Protein AF-X5QPF1-F1 (afdb_monomer_lite)

Foldseek 3Di:
DVVCVVVVNDDDDPPPVLLVVLVVVWDDDPNHTDPDSCPSVVVVVVCVVVVVVDDDDPVVVVVVPPPPDPPPPCPVPD

Radius of gyration: 19.0 Å; chains: 1; bounding box: 30×31×62 Å

Sequence (78 aa):
MLGRMQSGRFKVVSTLLPWFEEFRLYHRRDGQVVKLRDDLMAATRYGVMMLREAQVDPAVFKAARRKAGQSDPLGAFR

Structure (mmCIF, N/CA/C/O backbone):
data_AF-X5QPF1-F1
#
_entry.id   AF-X5QPF1-F1
#
loop_
_atom_site.group_PDB
_atom_site.id
_atom_site.type_symbol
_atom_site.label_atom_id
_atom_site.label_alt_id
_atom_site.label_comp_id
_atom_site.label_asym_id
_atom_site.label_entity_id
_atom_site.label_seq_id
_atom_site.pdbx_PDB_ins_code
_atom_site.Cartn_x
_atom_site.Cartn_y
_atom_site.Cartn_z
_atom_site.occupancy
_atom_site.B_iso_or_equiv
_atom_site.auth_seq_id
_atom_site.auth_comp_id
_atom_site.auth_asym_id
_atom_site.auth_atom_id
_atom_site.pdbx_PDB_model_num
ATOM 1 N N . MET A 1 1 ? 3.833 0.149 6.398 1.00 87.31 1 MET A N 1
ATOM 2 C CA . MET A 1 1 ? 2.909 0.775 5.424 1.00 87.31 1 MET A CA 1
ATOM 3 C C . MET A 1 1 ? 2.835 2.287 5.622 1.00 87.31 1 MET A C 1
ATOM 5 O O . MET A 1 1 ? 3.407 2.988 4.800 1.00 87.31 1 MET A O 1
ATOM 9 N N . LEU A 1 2 ? 2.268 2.780 6.734 1.00 88.38 2 LEU A N 1
ATOM 10 C CA . LEU A 1 2 ? 2.068 4.220 6.986 1.00 88.38 2 LEU A CA 1
ATOM 11 C C . LEU A 1 2 ? 3.326 5.089 6.781 1.00 88.38 2 LEU A C 1
ATOM 13 O O . LEU A 1 2 ? 3.273 6.058 6.035 1.00 88.38 2 LEU A O 1
ATOM 17 N N . GLY A 1 3 ? 4.484 4.697 7.324 1.00 92.12 3 GLY A N 1
ATOM 18 C CA . GLY A 1 3 ? 5.723 5.475 7.148 1.00 92.12 3 GLY A CA 1
ATOM 19 C C . GLY A 1 3 ? 6.195 5.618 5.690 1.00 92.12 3 GLY A C 1
ATOM 20 O O . GLY A 1 3 ? 6.797 6.625 5.332 1.00 92.12 3 GLY A O 1
ATOM 21 N N . ARG A 1 4 ? 5.891 4.652 4.806 1.00 94.00 4 ARG A N 1
ATOM 22 C CA . ARG A 1 4 ? 6.179 4.778 3.362 1.0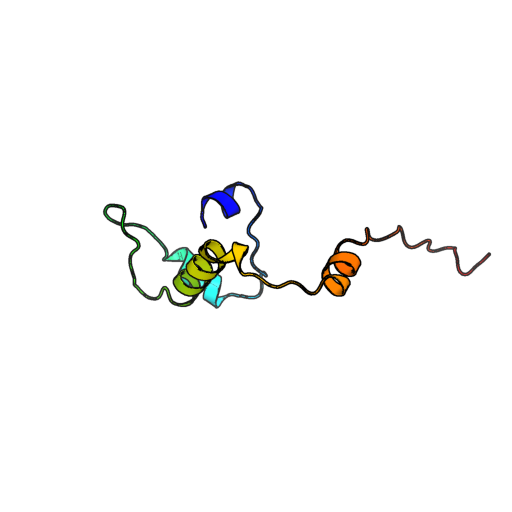0 94.00 4 ARG A CA 1
ATOM 23 C C . ARG A 1 4 ? 5.189 5.712 2.663 1.00 94.00 4 ARG A C 1
ATOM 25 O O . ARG A 1 4 ? 5.571 6.347 1.686 1.00 94.00 4 ARG A O 1
ATOM 32 N N . MET A 1 5 ? 3.949 5.794 3.148 1.00 93.62 5 MET A N 1
ATOM 33 C CA . MET A 1 5 ? 2.944 6.734 2.640 1.00 93.62 5 MET A CA 1
ATOM 34 C C . MET A 1 5 ? 3.302 8.169 3.023 1.00 93.62 5 MET A C 1
ATOM 36 O O . MET A 1 5 ? 3.369 9.021 2.146 1.00 93.62 5 MET A O 1
ATOM 40 N N . GLN A 1 6 ? 3.630 8.407 4.299 1.00 93.50 6 GLN A N 1
ATOM 41 C CA . GLN A 1 6 ? 4.051 9.721 4.800 1.00 93.50 6 GLN A CA 1
ATOM 42 C C . GLN A 1 6 ? 5.297 10.242 4.077 1.00 93.50 6 GLN A C 1
ATOM 44 O O . GLN A 1 6 ? 5.359 11.410 3.718 1.00 93.50 6 GLN A O 1
ATOM 49 N N . SER A 1 7 ? 6.263 9.367 3.780 1.00 97.00 7 SER A N 1
ATOM 50 C CA . SER A 1 7 ? 7.449 9.746 3.003 1.00 97.00 7 SER A CA 1
ATOM 51 C C . SER A 1 7 ? 7.212 9.804 1.483 1.00 97.00 7 SER A C 1
ATOM 53 O O . SER A 1 7 ? 8.175 9.894 0.729 1.00 97.00 7 SER A O 1
ATOM 55 N N . GLY A 1 8 ? 5.988 9.581 0.997 1.00 94.12 8 GLY A N 1
ATOM 56 C CA . GLY A 1 8 ? 5.661 9.581 -0.433 1.00 94.12 8 GLY A CA 1
ATOM 57 C C . GLY A 1 8 ? 6.229 8.422 -1.268 1.00 94.12 8 GLY A C 1
ATOM 58 O O . GLY A 1 8 ? 6.162 8.484 -2.491 1.00 94.12 8 GLY A O 1
ATOM 59 N N . ARG A 1 9 ? 6.757 7.356 -0.653 1.00 94.12 9 ARG A N 1
ATOM 60 C CA . ARG A 1 9 ? 7.342 6.181 -1.341 1.00 94.12 9 ARG A CA 1
ATOM 61 C C . ARG A 1 9 ? 6.330 5.079 -1.655 1.00 94.12 9 ARG A C 1
ATOM 63 O O . ARG A 1 9 ? 6.673 4.103 -2.311 1.00 94.12 9 ARG A O 1
ATOM 70 N N . PHE A 1 10 ? 5.117 5.191 -1.128 1.00 95.25 10 PHE A N 1
ATOM 71 C CA . PHE A 1 10 ? 4.011 4.290 -1.420 1.00 95.25 10 PHE A CA 1
ATOM 72 C C . PHE A 1 10 ? 2.963 5.057 -2.221 1.00 95.25 10 PHE A C 1
ATOM 74 O O . PHE A 1 10 ? 2.517 6.118 -1.785 1.00 95.25 10 PHE A O 1
ATOM 81 N N . LYS A 1 11 ? 2.603 4.533 -3.392 1.00 94.56 11 LYS A N 1
ATOM 82 C CA . LYS A 1 11 ? 1.632 5.128 -4.312 1.00 94.56 11 LYS A CA 1
ATOM 83 C C . LYS A 1 11 ? 0.609 4.067 -4.696 1.00 94.56 11 LYS A C 1
ATOM 85 O O . LYS A 1 11 ? 0.963 2.899 -4.828 1.00 94.56 11 LYS A O 1
ATOM 90 N N . VAL A 1 12 ? -0.634 4.492 -4.875 1.00 95.50 12 VAL A N 1
ATOM 91 C CA . VAL A 1 12 ? -1.743 3.649 -5.329 1.00 95.50 12 VAL A CA 1
ATOM 92 C C . VAL A 1 12 ? -2.313 4.288 -6.581 1.00 95.50 12 VAL A C 1
ATOM 94 O O . VAL A 1 12 ? -2.443 5.511 -6.642 1.00 95.50 12 VAL A O 1
ATOM 97 N N . VAL A 1 13 ? -2.613 3.467 -7.583 1.00 96.81 13 VAL A N 1
ATOM 98 C CA . VAL A 1 13 ? -3.257 3.923 -8.818 1.00 96.81 13 VAL A CA 1
ATOM 99 C C . VAL A 1 13 ? -4.655 4.445 -8.477 1.00 96.81 13 VAL A C 1
ATOM 101 O O . VAL A 1 13 ? -5.391 3.802 -7.732 1.00 96.81 13 VAL A O 1
ATOM 104 N N . SER A 1 14 ? -5.031 5.606 -9.015 1.00 96.75 14 SER A N 1
ATOM 105 C CA . SER A 1 14 ? -6.279 6.303 -8.662 1.00 96.75 14 SER A CA 1
ATOM 106 C C . SER A 1 14 ? -7.551 5.508 -8.973 1.00 96.75 14 SER A C 1
ATOM 108 O O . SER A 1 14 ? -8.578 5.728 -8.339 1.00 96.75 14 SER A O 1
ATOM 110 N N . THR A 1 15 ? -7.488 4.568 -9.914 1.00 96.69 15 THR A N 1
ATOM 111 C CA . THR A 1 15 ? -8.620 3.737 -10.341 1.00 96.69 15 THR A CA 1
ATOM 112 C C . THR A 1 15 ? -8.915 2.557 -9.408 1.00 96.69 15 THR A C 1
ATOM 114 O O . THR A 1 15 ? -9.952 1.915 -9.559 1.00 96.69 15 THR A O 1
ATOM 117 N N . LEU A 1 16 ? -8.060 2.269 -8.418 1.00 97.06 16 LEU A N 1
ATOM 118 C CA . LEU A 1 16 ? -8.260 1.180 -7.451 1.00 97.06 16 LEU A CA 1
ATOM 119 C C . LEU A 1 16 ? -9.236 1.578 -6.330 1.00 97.06 16 LEU A C 1
ATOM 121 O O . LEU A 1 16 ? -8.880 1.596 -5.152 1.00 97.06 16 LEU A O 1
ATOM 125 N N . LEU A 1 17 ? -10.483 1.890 -6.692 1.00 97.25 17 LEU A N 1
ATOM 126 C CA . LEU A 1 17 ? -11.525 2.335 -5.755 1.00 97.25 17 LEU A CA 1
ATOM 127 C C . LEU A 1 17 ? -11.738 1.387 -4.556 1.00 97.25 17 LEU A C 1
ATOM 129 O O . LEU A 1 17 ? -11.764 1.900 -3.434 1.00 97.25 17 LEU A O 1
ATOM 133 N N . PRO A 1 18 ? -11.776 0.045 -4.723 1.00 97.06 18 PRO A N 1
ATOM 134 C CA . PRO A 1 18 ? -11.947 -0.872 -3.591 1.00 97.06 18 PRO A CA 1
ATOM 135 C C . PRO A 1 18 ? -10.833 -0.755 -2.542 1.00 97.06 18 PRO A C 1
ATOM 137 O O . PRO A 1 18 ? -11.082 -0.832 -1.342 1.00 97.06 18 PRO A O 1
ATOM 140 N N . TRP A 1 19 ? -9.598 -0.477 -2.974 1.00 97.19 19 TRP A N 1
ATOM 141 C CA . TRP A 1 19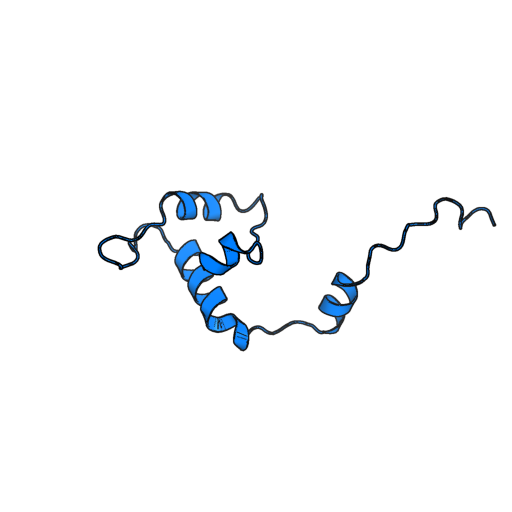 ? -8.480 -0.262 -2.053 1.00 97.19 19 TRP A CA 1
ATOM 142 C C . 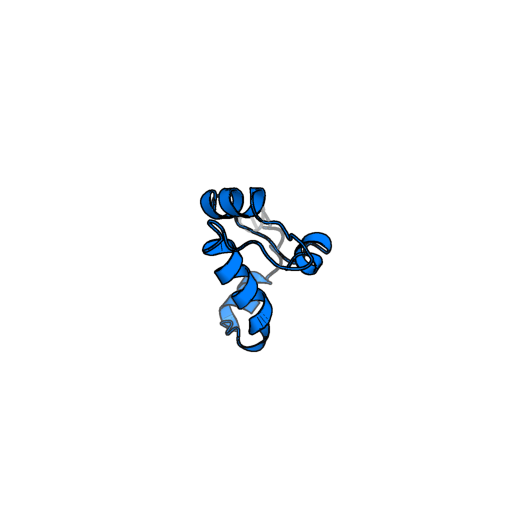TRP A 1 19 ? -8.714 0.978 -1.183 1.00 97.19 19 TRP A C 1
ATOM 144 O O . TRP A 1 19 ? -8.463 0.954 0.022 1.00 97.19 19 TRP A O 1
ATOM 154 N N . PHE A 1 20 ? -9.224 2.061 -1.780 1.00 96.81 20 PHE A N 1
ATOM 155 C CA . PHE A 1 20 ? -9.532 3.292 -1.051 1.00 96.81 20 PHE A CA 1
ATOM 156 C C . PHE A 1 20 ? -10.731 3.134 -0.110 1.00 96.81 20 PHE A C 1
ATOM 158 O O . PHE A 1 20 ? -10.767 3.789 0.931 1.00 96.81 20 PHE A O 1
ATOM 165 N N . GLU A 1 21 ? -11.700 2.281 -0.445 1.00 96.25 21 GLU A N 1
ATOM 166 C CA . GLU A 1 21 ? -12.815 1.941 0.445 1.00 96.25 21 GLU A CA 1
ATOM 167 C C . GLU A 1 21 ? -12.328 1.277 1.729 1.00 96.25 21 GLU A C 1
ATOM 169 O O . GLU A 1 21 ? -12.658 1.754 2.815 1.00 96.25 21 GLU A O 1
ATOM 174 N N . GLU A 1 22 ? -11.485 0.250 1.617 1.00 96.75 22 GLU A N 1
ATOM 175 C CA . GLU A 1 22 ? -10.907 -0.395 2.796 1.00 96.75 22 GLU A CA 1
ATOM 176 C C . GLU A 1 22 ? -9.976 0.547 3.565 1.00 96.75 22 GLU A C 1
ATOM 178 O O . GLU A 1 22 ? -10.028 0.613 4.792 1.00 96.75 22 GLU A O 1
ATOM 183 N N . PHE A 1 23 ? -9.152 1.330 2.859 1.00 95.25 23 PHE A N 1
ATOM 184 C CA . PHE A 1 23 ? -8.213 2.256 3.492 1.00 95.25 23 PHE A CA 1
ATOM 185 C C . PHE A 1 23 ? -8.911 3.296 4.378 1.00 95.25 23 PHE A C 1
ATOM 187 O O . PHE A 1 23 ? -8.386 3.647 5.431 1.00 95.25 23 PHE A O 1
ATOM 194 N N . ARG A 1 24 ? -10.108 3.763 3.995 1.00 94.31 24 ARG A N 1
ATOM 195 C CA . ARG A 1 24 ? -10.902 4.702 4.809 1.00 94.31 24 ARG A CA 1
ATOM 196 C C . ARG A 1 24 ? -11.347 4.112 6.147 1.00 94.31 24 ARG A C 1
ATOM 198 O O . ARG A 1 24 ? -11.490 4.853 7.114 1.00 94.31 24 ARG A O 1
ATOM 205 N N . LEU A 1 25 ? -11.573 2.802 6.200 1.00 93.62 25 LEU A N 1
ATOM 206 C CA . LEU A 1 25 ? -11.996 2.088 7.407 1.00 93.62 25 LEU A CA 1
ATOM 207 C C . LEU A 1 25 ? -10.807 1.524 8.196 1.00 93.62 25 LEU A C 1
ATOM 209 O O . LEU A 1 25 ? -10.951 1.142 9.359 1.00 93.62 25 LEU A O 1
ATOM 213 N N . TYR A 1 26 ? -9.629 1.475 7.579 1.00 93.88 26 TYR A N 1
ATOM 214 C CA . TYR A 1 26 ? -8.428 0.881 8.138 1.00 93.88 26 TYR A CA 1
ATOM 215 C C . TYR A 1 26 ? -7.863 1.706 9.302 1.00 93.88 26 TYR A C 1
ATOM 217 O O . TYR A 1 26 ? -7.303 2.788 9.123 1.00 93.88 26 TYR A O 1
ATOM 225 N N . HIS A 1 27 ? -7.959 1.167 10.517 1.00 92.81 27 HIS A N 1
ATOM 226 C CA . HIS A 1 27 ? -7.458 1.810 11.730 1.00 92.81 27 HIS A CA 1
ATOM 227 C C . HIS A 1 27 ? -6.888 0.791 12.719 1.00 92.81 27 HIS A C 1
ATOM 229 O O . HIS A 1 27 ? -6.992 -0.429 12.551 1.00 92.81 27 HIS A O 1
ATOM 235 N N . ARG A 1 28 ? -6.243 1.314 13.765 1.00 93.56 28 ARG A N 1
ATOM 236 C CA . ARG A 1 28 ? -5.786 0.519 14.902 1.00 93.56 28 ARG A CA 1
ATOM 237 C C . ARG A 1 28 ? -6.609 0.837 16.137 1.00 93.56 28 ARG A C 1
ATOM 239 O O . ARG A 1 28 ? -6.939 1.996 16.370 1.00 93.56 28 ARG A O 1
ATOM 246 N N . ARG A 1 29 ? -6.882 -0.192 16.929 1.00 95.50 29 ARG A N 1
ATOM 247 C CA . ARG A 1 29 ? -7.483 -0.105 18.259 1.00 95.50 29 ARG A CA 1
ATOM 248 C C . ARG A 1 29 ? -6.578 -0.874 19.217 1.00 95.50 29 ARG A C 1
ATOM 250 O O . ARG A 1 29 ? -6.135 -1.966 18.875 1.00 95.50 29 ARG A O 1
ATOM 257 N N . ASP A 1 30 ? -6.217 -0.262 20.341 1.00 95.38 30 ASP A N 1
ATOM 258 C CA . ASP A 1 30 ? -5.322 -0.855 21.351 1.00 95.38 30 ASP A CA 1
ATOM 259 C C . ASP A 1 30 ? -3.984 -1.353 20.771 1.00 95.38 30 ASP A C 1
ATOM 261 O O . ASP A 1 30 ? -3.479 -2.427 21.091 1.00 95.38 30 ASP A O 1
ATOM 265 N N . GLY A 1 31 ? -3.428 -0.588 19.825 1.00 92.06 31 GLY A N 1
ATOM 266 C CA . GLY A 1 31 ? -2.183 -0.926 19.124 1.00 92.06 31 GLY A CA 1
ATOM 267 C C . GLY A 1 31 ? -2.316 -2.032 18.069 1.00 92.06 31 GLY A C 1
ATOM 268 O O . GLY A 1 31 ? -1.400 -2.225 17.266 1.00 92.06 31 GLY A O 1
ATOM 269 N N . GLN A 1 32 ? -3.461 -2.708 17.995 1.00 92.00 32 GLN A N 1
ATOM 270 C CA . GLN A 1 32 ? -3.721 -3.790 17.054 1.00 92.00 32 GLN A CA 1
ATOM 271 C C . GLN A 1 32 ? -4.504 -3.301 15.841 1.00 92.00 32 GLN A C 1
ATOM 273 O O . GLN A 1 32 ? -5.290 -2.360 15.906 1.00 92.00 32 GLN A O 1
ATOM 278 N N . VAL A 1 33 ? -4.269 -3.938 14.697 1.00 91.88 33 VAL A N 1
ATOM 279 C CA . VAL A 1 33 ? -5.041 -3.679 13.479 1.00 91.88 33 VAL A CA 1
ATOM 280 C C . VAL A 1 33 ? -6.419 -4.317 13.616 1.00 91.88 33 VAL A C 1
ATOM 282 O O . VAL A 1 33 ? -6.512 -5.506 13.920 1.00 91.88 33 VAL A O 1
ATOM 285 N N . VAL A 1 34 ? -7.473 -3.545 13.354 1.00 94.75 34 VAL A N 1
ATOM 286 C CA . VAL A 1 34 ? -8.842 -4.069 13.312 1.00 94.75 34 VAL A CA 1
ATOM 287 C C . VAL A 1 34 ? -9.044 -4.828 11.998 1.00 94.75 34 VAL A C 1
ATOM 289 O O . VAL A 1 34 ? -8.962 -4.239 10.923 1.00 94.75 34 VAL A O 1
ATOM 292 N N . LYS A 1 35 ? -9.287 -6.140 12.090 1.00 92.81 35 LYS A N 1
ATOM 293 C CA . LYS A 1 35 ? -9.440 -7.061 10.948 1.00 92.81 35 LYS A CA 1
ATOM 294 C C . LYS A 1 35 ? -10.886 -7.107 10.451 1.00 92.81 35 LYS A C 1
ATOM 296 O O . LYS A 1 35 ? -11.567 -8.121 10.592 1.00 92.81 35 LYS A O 1
ATOM 301 N N . LEU A 1 36 ? -11.394 -5.979 9.967 1.00 93.88 36 LEU A N 1
ATOM 302 C CA . LEU A 1 36 ? -12.755 -5.881 9.444 1.00 93.88 36 LEU A CA 1
ATOM 303 C C . LEU A 1 36 ? -12.708 -5.330 8.023 1.00 93.88 36 LEU A C 1
ATOM 305 O O . LEU A 1 36 ? -12.353 -4.167 7.847 1.00 93.88 36 LEU A O 1
ATOM 309 N N . ARG A 1 37 ? -13.103 -6.159 7.043 1.00 92.56 37 ARG A N 1
ATOM 310 C CA . ARG A 1 37 ? -13.080 -5.822 5.607 1.00 92.56 37 ARG A CA 1
ATOM 311 C C . ARG A 1 37 ? -11.717 -5.249 5.188 1.00 92.56 37 ARG A C 1
ATOM 313 O O . ARG A 1 37 ? -11.648 -4.153 4.642 1.00 92.56 37 ARG A O 1
ATOM 320 N N . ASP A 1 38 ? -10.645 -5.960 5.538 1.00 95.19 38 ASP A N 1
ATOM 321 C CA . ASP A 1 38 ? -9.261 -5.508 5.364 1.00 95.19 38 ASP A CA 1
ATOM 322 C C . ASP A 1 38 ? -8.467 -6.377 4.380 1.00 95.19 38 ASP A C 1
ATOM 324 O O . ASP A 1 38 ? -7.247 -6.432 4.488 1.00 95.19 38 ASP A O 1
ATOM 328 N N . ASP A 1 39 ? -9.115 -7.062 3.437 1.00 96.56 39 ASP A N 1
ATOM 329 C CA . ASP A 1 39 ? -8.465 -8.016 2.529 1.00 96.56 39 ASP A CA 1
ATOM 330 C C . ASP A 1 39 ? -7.350 -7.356 1.698 1.00 96.56 39 ASP A C 1
ATOM 332 O O . ASP A 1 39 ? -6.195 -7.805 1.698 1.00 96.56 39 ASP A O 1
ATOM 336 N N . LEU A 1 40 ? -7.651 -6.230 1.045 1.00 97.00 40 LEU A N 1
ATOM 337 C CA . LEU A 1 40 ? -6.674 -5.448 0.287 1.00 97.00 40 LEU A CA 1
ATOM 338 C C . LEU A 1 40 ? -5.659 -4.772 1.209 1.00 97.00 40 LEU A C 1
ATOM 340 O O . LEU A 1 40 ? -4.476 -4.686 0.859 1.00 97.00 40 LEU A O 1
ATOM 344 N N . MET A 1 41 ? -6.066 -4.314 2.393 1.00 96.31 41 MET A N 1
ATOM 345 C CA . MET A 1 41 ? -5.138 -3.753 3.382 1.00 96.31 41 MET A CA 1
ATOM 346 C C . MET A 1 41 ? -4.147 -4.802 3.888 1.00 96.31 41 MET A C 1
ATOM 348 O O . MET A 1 41 ? -2.953 -4.517 3.994 1.00 96.31 41 MET A O 1
ATOM 352 N N . ALA A 1 42 ? -4.606 -6.018 4.167 1.00 95.81 42 ALA A N 1
ATOM 353 C CA . ALA A 1 42 ? -3.801 -7.141 4.613 1.00 95.81 42 ALA A CA 1
ATOM 354 C C . ALA A 1 42 ? -2.820 -7.569 3.528 1.00 95.81 42 ALA A C 1
ATOM 356 O O . ALA A 1 42 ? -1.613 -7.587 3.786 1.00 95.81 42 ALA A O 1
ATOM 357 N N . ALA A 1 43 ? -3.305 -7.785 2.303 1.00 96.62 43 ALA A N 1
ATOM 358 C CA . ALA A 1 43 ? -2.462 -8.079 1.149 1.00 96.62 43 ALA A CA 1
ATOM 359 C C . ALA A 1 43 ? -1.396 -6.989 0.939 1.00 96.62 43 ALA A C 1
ATOM 361 O O . ALA A 1 43 ? -0.205 -7.284 0.813 1.00 96.62 43 ALA A O 1
ATOM 362 N N . THR A 1 44 ? -1.794 -5.713 1.009 1.00 96.31 44 THR A N 1
ATOM 363 C CA . THR A 1 44 ? -0.873 -4.574 0.886 1.00 96.31 44 THR A CA 1
ATOM 364 C C . THR A 1 44 ? 0.186 -4.573 1.993 1.00 96.31 44 THR A C 1
ATOM 366 O O . THR A 1 44 ? 1.365 -4.327 1.724 1.00 96.31 44 THR A O 1
ATOM 369 N N . ARG A 1 45 ? -0.188 -4.852 3.250 1.00 94.12 45 ARG A N 1
ATOM 370 C CA . ARG A 1 45 ? 0.769 -4.940 4.368 1.00 94.12 45 ARG A CA 1
ATOM 371 C C . ARG A 1 45 ? 1.786 -6.043 4.138 1.00 94.12 45 ARG A C 1
ATOM 373 O O . ARG A 1 45 ? 2.977 -5.778 4.301 1.00 94.12 45 ARG A O 1
ATOM 380 N N . TYR A 1 46 ? 1.333 -7.234 3.758 1.00 95.38 46 TYR A N 1
ATOM 381 C CA . TYR A 1 46 ? 2.219 -8.364 3.497 1.00 95.38 46 TYR A CA 1
ATOM 382 C C . TYR A 1 46 ? 3.171 -8.067 2.342 1.00 95.38 46 TYR A C 1
ATOM 384 O O . TYR A 1 46 ? 4.380 -8.237 2.505 1.00 95.38 46 TYR A O 1
ATOM 392 N N . GLY A 1 47 ? 2.670 -7.490 1.246 1.00 95.56 47 GLY A N 1
ATOM 393 C CA . GLY A 1 47 ? 3.510 -7.031 0.138 1.00 95.56 47 GLY A CA 1
ATOM 394 C C . GLY A 1 47 ? 4.579 -6.032 0.591 1.00 95.56 47 GLY A C 1
ATOM 395 O O . GLY A 1 47 ? 5.748 -6.163 0.240 1.00 95.56 47 GLY A O 1
ATOM 396 N N . VAL A 1 48 ? 4.221 -5.075 1.455 1.00 95.25 48 VAL A N 1
ATOM 397 C CA . VAL A 1 48 ? 5.182 -4.106 2.010 1.00 95.25 48 VAL A CA 1
ATOM 398 C C . VAL A 1 48 ? 6.196 -4.753 2.971 1.00 95.25 48 VAL A C 1
ATOM 400 O O . VAL A 1 48 ? 7.337 -4.293 3.035 1.00 95.25 48 VAL A O 1
ATOM 403 N N . MET A 1 49 ? 5.814 -5.786 3.726 1.00 94.19 49 MET A N 1
ATOM 404 C CA . MET A 1 49 ? 6.712 -6.511 4.642 1.00 94.19 49 MET A CA 1
ATOM 405 C C . MET A 1 49 ? 7.701 -7.417 3.898 1.00 94.19 49 MET A C 1
ATOM 407 O O . MET A 1 49 ? 8.831 -7.598 4.355 1.00 94.19 49 MET A O 1
ATOM 411 N N . MET A 1 50 ? 7.298 -7.950 2.746 1.00 96.38 50 MET A N 1
ATOM 412 C CA . MET A 1 50 ? 8.076 -8.906 1.955 1.00 96.38 50 MET A CA 1
ATOM 413 C C . MET A 1 50 ? 8.725 -8.278 0.716 1.00 96.38 50 MET A C 1
ATOM 415 O O . MET A 1 50 ? 9.101 -8.986 -0.208 1.00 96.38 50 MET A O 1
ATOM 419 N N . LEU A 1 51 ? 8.944 -6.956 0.708 1.00 93.06 51 LEU A N 1
ATOM 420 C CA . LEU A 1 51 ? 9.608 -6.265 -0.411 1.00 93.06 51 LEU A CA 1
ATOM 421 C C . LEU A 1 51 ? 11.011 -6.801 -0.733 1.00 93.06 51 LEU A C 1
ATOM 423 O O . LEU A 1 51 ? 11.469 -6.632 -1.855 1.00 93.06 51 LEU A O 1
ATOM 427 N N . ARG A 1 52 ? 11.695 -7.426 0.232 1.00 93.56 52 ARG A N 1
ATOM 428 C CA . ARG A 1 52 ? 13.013 -8.050 0.020 1.00 93.56 52 ARG A CA 1
ATOM 429 C C . ARG A 1 52 ? 12.974 -9.244 -0.942 1.00 93.56 52 ARG A C 1
ATOM 431 O O . ARG A 1 52 ? 13.985 -9.533 -1.560 1.00 93.56 52 ARG A O 1
ATOM 438 N N . GLU A 1 53 ? 11.816 -9.892 -1.067 1.00 95.75 53 GLU A N 1
ATOM 439 C CA . GLU A 1 53 ? 11.598 -11.033 -1.965 1.00 95.75 53 GLU A CA 1
ATOM 440 C C . GLU A 1 53 ? 10.995 -10.594 -3.311 1.00 95.75 53 GLU A C 1
ATOM 442 O O . GLU A 1 53 ? 10.705 -11.423 -4.171 1.00 95.75 53 GLU A O 1
ATOM 447 N N . ALA A 1 54 ? 10.743 -9.293 -3.499 1.00 93.50 54 ALA A N 1
ATOM 448 C CA . ALA A 1 54 ? 10.124 -8.792 -4.716 1.00 93.50 54 ALA A CA 1
ATOM 449 C C . ALA A 1 54 ? 11.082 -8.952 -5.904 1.00 93.50 54 ALA A C 1
ATOM 451 O O . ALA A 1 54 ? 12.182 -8.400 -5.912 1.00 93.50 54 ALA A O 1
ATOM 452 N N . GLN A 1 55 ? 10.634 -9.672 -6.930 1.00 92.00 55 GLN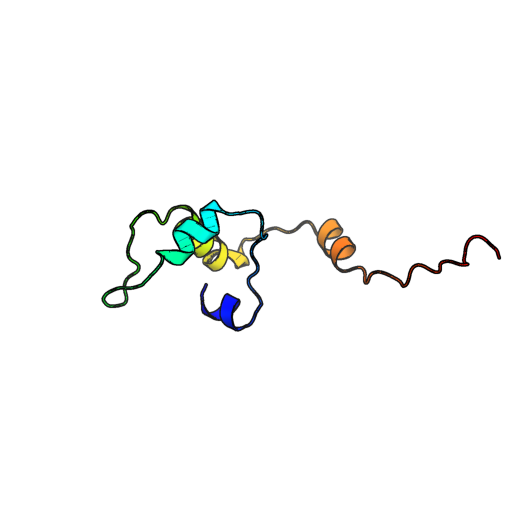 A N 1
ATOM 453 C CA . GLN A 1 55 ? 11.363 -9.813 -8.183 1.00 92.00 55 GLN A CA 1
ATOM 454 C C . GLN A 1 55 ? 10.947 -8.704 -9.148 1.00 92.00 55 GLN A C 1
ATOM 456 O O . GLN A 1 55 ? 9.768 -8.373 -9.274 1.00 92.00 55 GLN A O 1
ATOM 461 N N . VAL A 1 56 ? 11.929 -8.120 -9.827 1.00 89.12 56 VAL A N 1
ATOM 462 C CA . VAL A 1 56 ? 11.719 -7.083 -10.836 1.00 89.12 56 VAL A CA 1
ATOM 463 C C . VAL A 1 56 ? 12.473 -7.506 -12.082 1.00 89.12 56 VAL A C 1
ATOM 465 O O . VAL A 1 56 ? 13.641 -7.872 -11.981 1.00 89.12 56 VAL A O 1
ATOM 468 N N . ASP A 1 57 ? 11.832 -7.419 -13.246 1.00 91.00 57 ASP A N 1
ATOM 469 C CA . ASP A 1 57 ? 12.534 -7.560 -14.518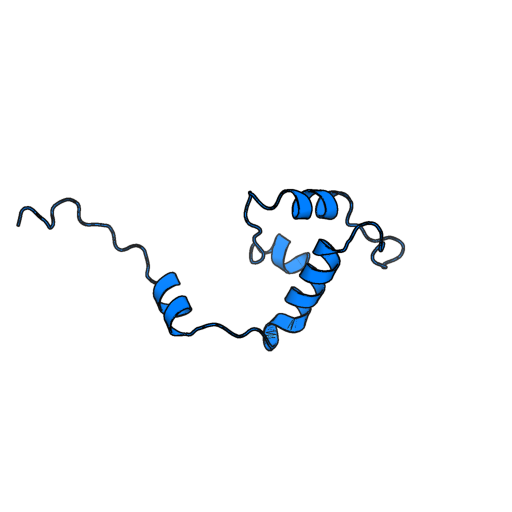 1.00 91.00 57 ASP A CA 1
ATOM 470 C C . ASP A 1 57 ? 13.521 -6.381 -14.682 1.00 91.00 57 ASP A C 1
ATOM 472 O O . ASP A 1 57 ? 13.090 -5.220 -14.788 1.00 91.00 57 ASP A O 1
ATOM 476 N N . PRO A 1 58 ? 14.846 -6.638 -14.701 1.00 85.56 58 PRO A N 1
ATOM 477 C CA . PRO A 1 58 ? 15.846 -5.583 -14.818 1.00 85.56 58 PRO A CA 1
ATOM 478 C C . PRO A 1 58 ? 15.695 -4.752 -16.099 1.00 85.56 58 PRO A C 1
ATOM 480 O O . PRO A 1 58 ? 15.982 -3.550 -16.087 1.00 85.56 58 PRO A O 1
ATOM 483 N N . ALA A 1 59 ? 15.232 -5.362 -17.194 1.00 87.81 59 ALA A N 1
ATOM 484 C CA . ALA A 1 59 ? 15.033 -4.684 -18.469 1.00 87.81 59 ALA A CA 1
ATOM 485 C C . ALA A 1 59 ? 13.878 -3.677 -18.376 1.00 87.81 59 ALA A C 1
ATOM 487 O O . ALA A 1 59 ? 14.040 -2.514 -18.762 1.00 87.81 59 ALA A O 1
ATOM 488 N N . VAL A 1 60 ? 12.755 -4.082 -17.774 1.00 85.31 60 VAL A N 1
ATOM 489 C CA . VAL A 1 60 ? 11.590 -3.213 -17.536 1.00 85.31 60 VAL A CA 1
ATOM 490 C C . VAL A 1 60 ? 11.953 -2.058 -16.605 1.00 85.31 60 VAL A C 1
ATOM 492 O O . VAL A 1 60 ? 11.621 -0.906 -16.886 1.00 85.31 60 VAL A O 1
ATOM 495 N N . PHE A 1 61 ? 12.693 -2.326 -15.525 1.00 80.88 61 PHE A N 1
ATOM 496 C CA . PHE A 1 61 ? 13.100 -1.281 -14.583 1.00 80.88 61 PHE A CA 1
ATOM 497 C C . PHE A 1 61 ? 14.019 -0.237 -15.230 1.00 80.88 61 PHE A C 1
ATOM 499 O O . PHE A 1 61 ? 13.849 0.968 -15.022 1.00 80.88 61 PHE A O 1
ATOM 506 N N . LYS A 1 62 ? 14.974 -0.679 -16.059 1.00 80.44 62 LYS A N 1
ATOM 507 C CA . LYS A 1 62 ? 15.861 0.217 -16.812 1.00 80.44 62 LYS A CA 1
ATOM 508 C C . LYS A 1 62 ? 15.082 1.062 -17.824 1.00 80.44 62 LYS A C 1
ATOM 510 O O . LYS A 1 62 ? 15.359 2.255 -17.943 1.00 80.44 62 LYS A O 1
ATOM 515 N N . ALA A 1 63 ? 14.098 0.472 -18.507 1.00 79.31 63 ALA A N 1
ATOM 516 C CA . ALA A 1 63 ? 13.228 1.181 -19.443 1.00 79.31 63 ALA A CA 1
ATOM 517 C C . ALA A 1 63 ? 12.354 2.234 -18.739 1.00 79.31 63 ALA A C 1
ATOM 519 O O . ALA A 1 63 ? 12.314 3.381 -19.178 1.00 79.31 63 ALA A O 1
ATOM 520 N N . ALA A 1 64 ? 11.733 1.888 -17.606 1.00 75.94 64 ALA A N 1
ATOM 521 C CA . ALA A 1 64 ? 10.894 2.799 -16.821 1.00 75.94 64 ALA A CA 1
ATOM 522 C C . ALA A 1 64 ? 11.675 3.986 -16.229 1.00 75.94 64 ALA A C 1
ATOM 524 O O . ALA A 1 64 ? 11.127 5.068 -16.035 1.00 75.94 64 ALA A O 1
ATOM 525 N N . ARG A 1 65 ? 12.973 3.802 -15.950 1.00 69.56 65 ARG A N 1
ATOM 526 C CA . ARG A 1 65 ? 13.857 4.856 -15.430 1.00 69.56 65 ARG A CA 1
ATOM 527 C C . ARG A 1 65 ? 14.393 5.787 -16.521 1.00 69.56 65 ARG A C 1
ATOM 529 O O . ARG A 1 65 ? 15.074 6.765 -16.199 1.00 69.56 65 ARG A O 1
ATOM 536 N N . ARG A 1 66 ? 14.125 5.506 -17.802 1.00 67.25 66 ARG A N 1
ATOM 537 C CA . ARG A 1 66 ? 14.524 6.390 -18.897 1.00 67.25 66 ARG A CA 1
ATOM 538 C C . ARG A 1 66 ? 13.802 7.718 -18.679 1.00 67.25 66 ARG A C 1
ATOM 540 O O . ARG A 1 66 ? 12.580 7.782 -18.782 1.00 67.25 66 ARG A O 1
ATOM 547 N N . LYS A 1 67 ? 14.553 8.773 -18.323 1.00 64.19 67 LYS A N 1
ATOM 548 C CA . LYS A 1 67 ? 14.019 10.141 -18.329 1.00 64.19 67 LYS A CA 1
ATOM 549 C C . LYS A 1 67 ? 13.324 10.312 -19.672 1.00 64.19 67 LYS A C 1
ATOM 551 O O . LYS A 1 67 ? 13.938 9.976 -20.686 1.00 64.19 67 LYS A O 1
ATOM 556 N N . ALA A 1 68 ? 12.079 10.785 -19.666 1.00 64.75 68 ALA A N 1
ATOM 557 C CA . ALA A 1 68 ? 11.449 11.266 -20.882 1.00 64.75 68 ALA A CA 1
ATOM 558 C C . ALA A 1 68 ? 12.426 12.285 -21.480 1.00 64.75 68 ALA A C 1
ATOM 560 O O . ALA A 1 68 ? 12.611 13.373 -20.934 1.00 64.75 68 ALA A O 1
ATOM 561 N N . GLY A 1 69 ? 13.177 11.857 -22.499 1.00 65.31 69 GLY A N 1
ATOM 562 C CA . GLY A 1 69 ? 14.007 12.759 -23.269 1.00 65.31 69 GLY A CA 1
ATOM 563 C C . GLY A 1 69 ? 13.048 13.787 -23.828 1.00 65.31 69 GLY A C 1
ATOM 564 O O . GLY A 1 69 ? 11.972 13.407 -24.290 1.00 65.31 69 GLY A O 1
ATOM 565 N N . GLN A 1 70 ? 13.394 15.063 -23.697 1.00 67.31 70 GLN A N 1
ATOM 566 C CA . GLN A 1 70 ? 12.660 16.143 -24.335 1.00 67.31 70 GLN A CA 1
ATOM 567 C C . GLN A 1 70 ? 12.472 15.727 -25.795 1.00 67.31 70 GLN A C 1
ATOM 569 O O . GLN A 1 70 ? 13.454 15.573 -26.519 1.00 67.31 70 GLN A O 1
ATOM 574 N N . SER A 1 71 ? 11.241 15.380 -26.170 1.00 67.44 71 SER A N 1
ATOM 575 C CA . SER A 1 71 ? 10.932 14.980 -27.534 1.00 67.44 71 SER A CA 1
ATOM 576 C C . SER A 1 71 ? 11.215 16.206 -28.376 1.00 67.44 71 SER A C 1
ATOM 578 O O . SER A 1 71 ? 10.490 17.187 -28.234 1.00 67.44 71 SER A O 1
ATOM 580 N N . ASP A 1 72 ? 12.302 16.187 -29.145 1.00 75.12 72 ASP A N 1
ATOM 581 C CA . ASP A 1 72 ? 12.649 17.275 -30.049 1.00 75.12 72 ASP A CA 1
ATOM 582 C C . ASP A 1 72 ? 11.546 17.351 -31.113 1.00 75.12 72 ASP A C 1
ATOM 584 O O . ASP A 1 72 ? 11.476 16.470 -31.977 1.00 75.12 72 ASP A O 1
ATOM 588 N N . PRO A 1 73 ? 10.650 18.352 -31.047 1.00 71.31 73 PRO A N 1
ATOM 589 C CA . PRO A 1 73 ? 9.533 18.437 -31.975 1.00 71.31 73 PRO A CA 1
ATOM 590 C C . PRO A 1 73 ? 9.994 18.819 -33.390 1.00 71.31 73 PRO A C 1
ATOM 592 O O . PRO A 1 73 ? 9.187 18.786 -34.315 1.00 71.31 73 PRO A O 1
ATOM 595 N N . LEU A 1 74 ? 11.273 19.174 -33.572 1.00 76.69 74 LEU A N 1
ATOM 596 C CA . LEU A 1 74 ? 11.850 19.608 -34.842 1.00 76.69 74 LEU A CA 1
ATOM 597 C C . LEU A 1 74 ? 12.835 18.596 -35.446 1.00 76.69 74 LEU A C 1
ATOM 599 O O . LEU A 1 74 ? 13.306 18.811 -36.561 1.00 76.69 74 LEU A O 1
ATOM 603 N N . GLY A 1 75 ? 13.105 17.467 -34.780 1.00 68.19 75 GLY A N 1
ATOM 604 C CA . GLY A 1 75 ? 14.040 16.444 -35.268 1.00 68.19 75 GLY A CA 1
ATOM 605 C C . GLY A 1 75 ? 13.644 15.793 -36.603 1.00 68.19 75 GLY A C 1
ATOM 606 O O . GLY A 1 75 ? 14.490 15.201 -37.262 1.00 68.19 75 GLY A O 1
ATOM 607 N N . ALA A 1 76 ? 12.381 15.921 -37.022 1.00 68.25 76 ALA A N 1
ATOM 608 C CA . ALA A 1 76 ? 11.880 15.427 -38.308 1.00 68.25 76 ALA A CA 1
ATOM 609 C C . ALA A 1 76 ? 12.091 16.400 -39.489 1.00 68.25 76 ALA A C 1
ATOM 611 O O . ALA A 1 76 ? 11.807 16.033 -40.626 1.00 68.25 76 ALA A O 1
ATOM 612 N N . PHE A 1 77 ? 12.550 17.631 -39.233 1.00 69.88 77 PHE A N 1
ATOM 613 C CA . PHE A 1 77 ? 12.692 18.694 -40.241 1.00 69.88 77 PHE A CA 1
ATOM 614 C C . PHE A 1 77 ? 14.151 19.111 -40.489 1.00 69.88 77 PHE A C 1
ATOM 616 O O . PHE A 1 77 ? 14.394 20.155 -41.094 1.00 69.88 77 PHE A O 1
ATOM 623 N N . ARG A 1 78 ? 15.114 18.329 -39.994 1.00 61.31 78 ARG A N 1
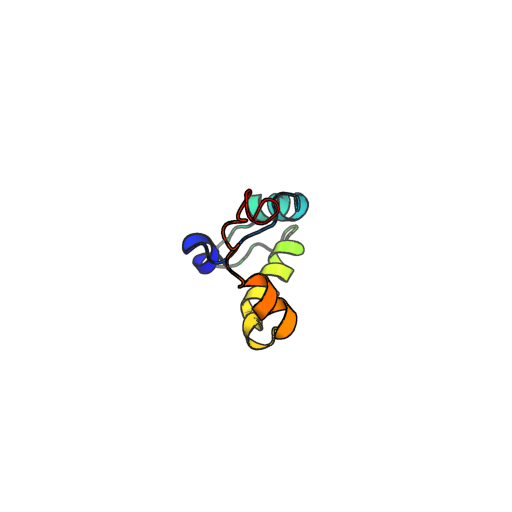ATOM 624 C CA . ARG A 1 78 ? 16.549 18.549 -40.194 1.00 61.31 78 ARG A CA 1
ATOM 625 C C . ARG A 1 78 ? 17.131 17.573 -41.201 1.00 61.31 78 ARG A C 1
ATOM 627 O O . ARG A 1 78 ? 16.640 16.425 -41.240 1.00 61.31 78 ARG A O 1
#

pLDDT: mean 88.68, std 10.51, range [61.31, 97.25]

Secondary structure (DSSP, 8-state):
-HHHHHTT-----TT-HHHHHHHHH--EETTEEP-SS-HHHHHHHHHHHTGGG----HHHHHHHTS------TTTT--